Protein AF-A0A8T4Z8N6-F1 (afdb_monomer_lite)

Secondary structure (DSSP, 8-state):
--SSTTSSTT---GGG--EEEEEEETTEEEEEEE-HHHHHHHHHHHHHHH-HHHHHHHHT-SSTHHHHHHHHHBTTEEEETTEEEE-S-GGGS-HHHHHHHHHHHHHH-

Sequence (109 aa):
MGLVDRWWNTLGSEDDVKMELIAKYADLEVRFTGSPSEVVRGLLAFLSRIIPTFELVSDLTISTDLEELLKRLKGIIAFAEEGPVILIPRDRLSERDALILHLVKAYVS

Structure (mmCIF, N/CA/C/O backbone):
data_AF-A0A8T4Z8N6-F1
#
_entry.id   AF-A0A8T4Z8N6-F1
#
loop_
_atom_site.group_PDB
_atom_site.id
_atom_site.type_symbol
_atom_site.label_atom_id
_atom_site.label_alt_id
_atom_site.label_comp_id
_atom_site.label_asym_id
_atom_site.label_entity_id
_atom_site.label_seq_id
_atom_site.pdbx_PDB_ins_code
_atom_site.Cartn_x
_atom_site.Cartn_y
_atom_site.Cartn_z
_atom_site.occupancy
_atom_site.B_iso_or_equiv
_atom_site.auth_seq_id
_atom_site.auth_comp_id
_atom_site.auth_asym_id
_atom_site.auth_atom_id
_atom_site.pdbx_PDB_model_num
ATOM 1 N N . MET A 1 1 ? 40.041 34.559 11.896 1.00 47.31 1 MET A N 1
ATOM 2 C CA . MET A 1 1 ? 39.879 33.988 10.541 1.00 47.31 1 MET A CA 1
ATOM 3 C C . MET A 1 1 ? 40.703 32.707 10.481 1.00 47.31 1 MET A C 1
ATOM 5 O O . MET A 1 1 ? 41.914 32.806 10.504 1.00 47.31 1 MET A O 1
ATOM 9 N N . GLY A 1 2 ? 40.205 31.478 10.564 1.00 54.31 2 GLY A N 1
ATOM 10 C CA . GLY A 1 2 ? 38.857 30.926 10.669 1.00 54.31 2 GLY A CA 1
ATOM 11 C C . GLY A 1 2 ? 38.998 29.497 11.216 1.00 54.31 2 GLY A C 1
ATOM 12 O O . GLY A 1 2 ? 39.021 28.525 10.473 1.00 54.31 2 GLY A O 1
ATOM 13 N N . LEU A 1 3 ? 39.190 29.363 12.535 1.00 53.03 3 LEU A N 1
ATOM 14 C CA . LEU A 1 3 ? 39.226 28.053 13.214 1.00 53.03 3 LEU A CA 1
ATOM 15 C C . LEU A 1 3 ? 37.822 27.448 13.381 1.00 53.03 3 LEU A C 1
ATOM 17 O O . LEU A 1 3 ? 37.704 26.257 13.640 1.00 53.0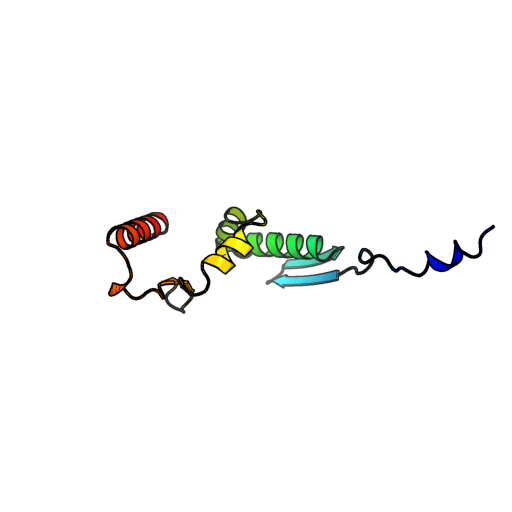3 3 LEU A O 1
ATOM 21 N N . VAL A 1 4 ? 36.782 28.261 13.180 1.00 58.56 4 VAL A N 1
ATOM 22 C CA . VAL A 1 4 ? 35.371 27.853 13.149 1.00 58.56 4 VAL A CA 1
ATOM 23 C C . VAL A 1 4 ? 35.007 27.231 11.790 1.00 58.56 4 VAL A C 1
ATOM 25 O O . VAL A 1 4 ? 34.194 26.316 11.745 1.00 58.56 4 VAL A O 1
ATOM 28 N N . ASP A 1 5 ? 35.688 27.612 10.702 1.00 55.66 5 ASP A N 1
ATOM 29 C CA . ASP A 1 5 ? 35.435 27.078 9.350 1.00 55.66 5 ASP A CA 1
ATOM 30 C C . ASP A 1 5 ? 35.883 25.618 9.178 1.00 55.66 5 ASP A C 1
ATOM 32 O O . ASP A 1 5 ? 35.405 24.914 8.292 1.00 55.66 5 ASP A O 1
ATOM 36 N N . ARG A 1 6 ? 36.771 25.122 10.052 1.00 52.72 6 ARG A N 1
ATOM 37 C CA . ARG A 1 6 ? 37.239 23.727 10.012 1.00 52.72 6 ARG A CA 1
ATOM 38 C C . ARG A 1 6 ? 36.232 22.717 10.572 1.00 52.72 6 ARG A C 1
ATOM 40 O O . ARG A 1 6 ? 36.382 21.534 10.295 1.00 52.72 6 ARG A O 1
ATOM 47 N N . TRP A 1 7 ? 35.229 23.170 11.330 1.00 49.50 7 TRP A N 1
ATOM 48 C CA . TRP A 1 7 ? 34.255 22.301 12.007 1.00 49.50 7 TRP A CA 1
ATOM 49 C C . TRP A 1 7 ? 32.931 22.126 11.252 1.00 49.50 7 TRP A C 1
ATOM 51 O O . TRP A 1 7 ? 32.143 21.262 11.621 1.00 49.50 7 TRP A O 1
ATOM 61 N N . TRP A 1 8 ? 32.700 22.868 10.165 1.00 51.97 8 TRP A N 1
ATOM 62 C CA . TRP A 1 8 ? 31.526 22.661 9.303 1.00 51.97 8 TRP A CA 1
ATOM 63 C C . TRP A 1 8 ? 31.744 21.589 8.222 1.00 51.97 8 TRP A C 1
ATOM 65 O O . TRP A 1 8 ? 30.775 21.051 7.703 1.00 51.97 8 TRP A O 1
ATOM 75 N N . ASN A 1 9 ? 32.996 21.209 7.930 1.00 54.53 9 ASN A N 1
ATOM 76 C CA . ASN A 1 9 ? 33.334 20.241 6.872 1.00 54.53 9 ASN A CA 1
ATOM 77 C C . ASN A 1 9 ? 33.251 18.757 7.294 1.00 54.53 9 ASN A C 1
ATOM 79 O O . ASN A 1 9 ? 33.618 17.881 6.515 1.00 54.53 9 ASN A O 1
ATOM 83 N N . THR A 1 10 ? 32.801 18.462 8.516 1.00 52.78 10 THR A N 1
ATOM 84 C CA . THR A 1 10 ? 32.616 17.089 9.031 1.00 52.78 10 THR A CA 1
ATOM 85 C C . THR A 1 10 ? 31.173 16.758 9.399 1.00 52.78 10 THR A C 1
ATOM 87 O O . THR A 1 10 ? 30.901 15.640 9.833 1.00 52.78 10 THR A O 1
ATOM 90 N N . LEU A 1 11 ? 30.229 17.676 9.179 1.00 47.41 11 LEU A N 1
ATOM 91 C CA . LEU A 1 11 ? 28.818 17.313 9.107 1.00 47.41 11 LEU A CA 1
ATOM 92 C C . LEU A 1 11 ? 28.586 16.731 7.714 1.00 47.41 11 LEU A C 1
ATOM 94 O O . LEU A 1 11 ? 28.228 17.449 6.785 1.00 47.41 11 LEU A O 1
ATOM 98 N N . GLY A 1 12 ? 28.868 15.434 7.564 1.00 46.84 12 GLY A N 1
ATOM 99 C CA . GLY A 1 12 ? 28.363 14.670 6.431 1.00 46.84 12 GLY A CA 1
ATOM 100 C C . GLY A 1 12 ? 26.861 14.905 6.372 1.00 46.84 12 GLY A C 1
ATOM 101 O O . GLY A 1 12 ? 26.140 14.524 7.293 1.00 46.84 12 GLY A O 1
ATOM 102 N N . SER A 1 13 ? 26.422 15.632 5.347 1.00 46.78 13 SER A N 1
ATOM 103 C CA . SER A 1 13 ? 25.013 15.851 5.078 1.00 46.78 13 SER A CA 1
ATOM 104 C C . SER A 1 13 ? 24.339 14.488 5.000 1.00 46.78 13 SER A C 1
ATOM 106 O O . SER A 1 13 ? 24.814 13.600 4.290 1.00 46.78 13 SER A O 1
ATOM 108 N N . GLU A 1 14 ? 23.211 14.337 5.685 1.00 50.28 14 GLU A N 1
ATOM 109 C CA . GLU A 1 14 ? 22.320 13.174 5.574 1.00 50.28 14 GLU A CA 1
ATOM 110 C C . GLU A 1 14 ? 21.888 12.897 4.110 1.00 50.28 14 GLU A C 1
ATOM 112 O O . GLU A 1 14 ? 21.388 11.819 3.802 1.00 50.28 14 GLU A O 1
ATOM 117 N N . ASP A 1 15 ? 22.170 13.836 3.196 1.00 53.28 15 ASP A N 1
ATOM 118 C CA . ASP A 1 15 ? 21.973 13.773 1.744 1.00 53.28 15 ASP A CA 1
ATOM 119 C C . ASP A 1 15 ? 23.004 12.939 0.951 1.00 53.28 15 ASP A C 1
ATOM 121 O O . ASP A 1 15 ? 22.812 12.745 -0.249 1.00 53.28 15 ASP A O 1
ATOM 125 N N . ASP A 1 16 ? 24.083 12.426 1.559 1.00 60.25 16 ASP A N 1
ATOM 126 C CA . ASP A 1 16 ? 25.143 11.725 0.797 1.00 60.25 16 ASP A CA 1
ATOM 127 C C . ASP A 1 16 ? 25.042 10.186 0.835 1.00 60.25 16 ASP A C 1
ATOM 129 O O . ASP A 1 16 ? 25.827 9.470 0.204 1.00 60.25 16 ASP A O 1
ATOM 133 N N . VAL A 1 17 ? 24.041 9.638 1.537 1.00 74.88 17 VAL A N 1
ATOM 134 C CA . VAL A 1 17 ? 23.783 8.190 1.549 1.00 74.88 17 VAL A CA 1
ATOM 135 C C . VAL A 1 17 ? 22.971 7.811 0.315 1.00 74.88 17 VAL A C 1
ATOM 137 O O . VAL A 1 17 ? 21.740 7.799 0.309 1.00 74.88 17 VAL A O 1
ATOM 140 N N . LYS A 1 18 ? 23.686 7.481 -0.760 1.00 86.88 18 LYS A N 1
ATOM 141 C CA . LYS A 1 18 ? 23.080 6.937 -1.977 1.00 86.88 18 LYS A CA 1
ATOM 142 C C . LYS A 1 18 ? 22.697 5.479 -1.755 1.00 86.88 18 LYS A C 1
ATOM 144 O O . LYS A 1 18 ? 23.530 4.651 -1.396 1.00 86.88 18 LYS A O 1
ATOM 149 N N . MET A 1 19 ? 21.433 5.168 -2.003 1.00 89.62 19 MET A N 1
ATOM 150 C CA . MET A 1 19 ? 20.924 3.807 -2.042 1.00 89.62 19 MET A CA 1
ATOM 151 C C . MET A 1 19 ? 20.997 3.288 -3.478 1.00 89.62 19 MET A C 1
ATOM 153 O O . MET A 1 19 ? 20.678 4.010 -4.423 1.00 89.62 19 MET A O 1
ATOM 157 N N . GLU A 1 20 ? 21.405 2.033 -3.640 1.00 94.69 20 GLU A N 1
ATOM 158 C CA . GLU A 1 20 ? 21.346 1.310 -4.908 1.00 94.69 20 GLU A CA 1
ATOM 159 C C . GLU A 1 20 ? 20.384 0.130 -4.771 1.00 94.69 20 GLU A C 1
ATOM 161 O O . GLU A 1 20 ? 20.434 -0.614 -3.791 1.00 94.69 20 GLU A O 1
ATOM 166 N N . LEU A 1 21 ? 19.510 -0.045 -5.760 1.00 94.38 21 LEU A N 1
ATOM 167 C CA . LEU A 1 21 ? 18.585 -1.167 -5.844 1.00 94.38 21 LEU A CA 1
ATOM 168 C C . LEU A 1 21 ? 18.649 -1.784 -7.237 1.00 94.38 21 LEU A C 1
ATOM 170 O O . LEU A 1 21 ? 18.576 -1.074 -8.240 1.00 94.38 21 LEU A O 1
ATOM 174 N N . ILE A 1 22 ? 18.739 -3.111 -7.289 1.00 93.44 22 ILE A N 1
ATOM 175 C CA . ILE A 1 22 ? 18.652 -3.897 -8.521 1.00 93.44 22 ILE A CA 1
ATOM 176 C C . ILE A 1 22 ? 17.421 -4.787 -8.401 1.00 93.44 22 ILE A C 1
ATOM 178 O O . ILE A 1 22 ? 17.328 -5.593 -7.476 1.00 93.44 22 ILE A O 1
ATOM 182 N N . ALA A 1 23 ? 16.483 -4.643 -9.333 1.00 88.06 23 ALA A N 1
ATOM 183 C CA . ALA A 1 23 ? 15.295 -5.480 -9.411 1.00 88.06 23 ALA A CA 1
ATOM 184 C C . ALA A 1 23 ? 15.320 -6.298 -10.704 1.00 88.06 23 ALA A C 1
ATOM 186 O O . ALA A 1 23 ? 15.612 -5.767 -11.777 1.00 88.06 23 ALA A O 1
ATOM 187 N N . LYS A 1 24 ? 15.013 -7.594 -10.588 1.00 89.00 24 LYS A N 1
ATOM 188 C CA . LYS A 1 24 ? 14.956 -8.538 -11.709 1.00 89.00 24 LYS A CA 1
ATOM 189 C C . LYS A 1 24 ? 13.615 -9.259 -11.715 1.00 89.00 24 LYS A C 1
ATOM 191 O O . LYS A 1 24 ? 13.196 -9.773 -10.680 1.00 89.00 24 LYS A O 1
ATOM 196 N N . TYR A 1 25 ? 12.966 -9.314 -12.872 1.00 83.56 25 TYR A N 1
ATOM 197 C CA . TYR A 1 25 ? 11.735 -10.069 -13.084 1.00 83.56 25 TYR A CA 1
ATOM 198 C C . TYR A 1 25 ? 11.692 -10.604 -14.516 1.00 83.56 25 TYR A C 1
ATOM 200 O O . TYR A 1 25 ? 11.687 -9.818 -15.461 1.00 83.56 25 TYR A O 1
ATOM 208 N N . ALA A 1 26 ? 11.640 -11.930 -14.672 1.00 85.62 26 ALA A N 1
ATOM 209 C CA . ALA A 1 26 ? 11.797 -12.596 -15.967 1.00 85.62 26 ALA A CA 1
ATOM 210 C C . ALA A 1 26 ? 13.038 -12.057 -16.714 1.00 85.62 26 ALA A C 1
ATOM 212 O O . ALA A 1 26 ? 14.139 -12.111 -16.167 1.00 85.62 26 ALA A O 1
ATOM 213 N N . ASP A 1 27 ? 12.850 -11.488 -17.906 1.00 86.75 27 ASP A N 1
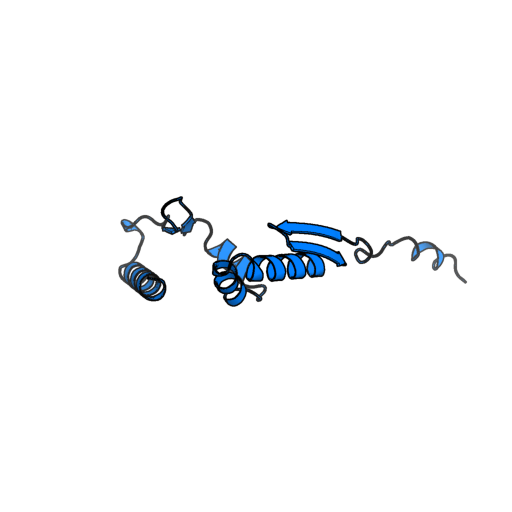ATOM 214 C CA . ASP A 1 27 ? 13.920 -10.920 -18.736 1.00 86.75 27 ASP A CA 1
ATOM 215 C C . ASP A 1 27 ? 14.158 -9.415 -18.489 1.00 86.75 27 ASP A C 1
ATOM 217 O O . ASP A 1 27 ? 14.959 -8.784 -19.179 1.00 86.75 27 ASP A O 1
ATOM 221 N N . LEU A 1 28 ? 13.457 -8.810 -17.521 1.00 83.12 28 LEU A N 1
ATOM 222 C CA . LEU A 1 28 ? 13.594 -7.397 -17.169 1.00 83.12 28 LEU A CA 1
ATOM 223 C C . LEU A 1 28 ? 14.548 -7.224 -15.986 1.00 83.12 28 LEU A C 1
ATOM 225 O O . LEU A 1 28 ? 14.332 -7.776 -14.907 1.00 83.12 28 LEU A O 1
ATOM 229 N N . GLU A 1 29 ? 15.564 -6.385 -16.168 1.00 90.25 29 GLU A N 1
ATOM 230 C CA . GLU A 1 29 ? 16.478 -5.944 -15.116 1.00 90.25 29 GLU A CA 1
ATOM 231 C C . GLU A 1 29 ? 16.528 -4.418 -15.090 1.00 90.25 29 GLU A C 1
ATOM 233 O O . GLU A 1 29 ? 16.751 -3.771 -16.115 1.00 90.25 29 GLU A O 1
ATOM 238 N N . VAL A 1 30 ? 16.316 -3.838 -13.909 1.00 89.31 30 VAL A N 1
ATOM 239 C CA . VAL A 1 30 ? 16.435 -2.396 -13.685 1.00 89.31 30 VAL A CA 1
ATOM 240 C C . VAL A 1 30 ? 17.333 -2.116 -12.493 1.00 89.31 30 VAL A C 1
ATOM 242 O O . VAL A 1 30 ? 17.355 -2.857 -11.508 1.00 89.31 30 VAL A O 1
ATOM 245 N N . ARG A 1 31 ? 18.066 -1.009 -12.588 1.00 94.44 31 ARG A N 1
ATOM 246 C CA . ARG A 1 31 ? 18.957 -0.511 -11.546 1.00 94.44 31 ARG A CA 1
ATOM 247 C C . ARG A 1 31 ? 18.584 0.929 -11.223 1.00 94.44 31 ARG A C 1
ATOM 249 O O . ARG A 1 31 ? 18.537 1.768 -12.120 1.00 94.44 31 ARG A O 1
ATOM 256 N N . PHE A 1 32 ? 18.357 1.203 -9.945 1.00 92.69 32 PHE A N 1
ATOM 257 C CA . PHE A 1 32 ? 18.090 2.535 -9.413 1.00 92.69 32 PHE A CA 1
ATOM 258 C C . PHE A 1 32 ? 19.221 2.939 -8.474 1.00 92.69 32 PHE A C 1
ATOM 260 O O . PHE A 1 32 ? 19.649 2.143 -7.640 1.00 92.69 32 PHE A O 1
ATOM 267 N N . THR A 1 33 ? 19.686 4.179 -8.584 1.00 91.88 33 THR A N 1
ATOM 268 C CA . THR A 1 33 ? 20.691 4.744 -7.680 1.00 91.88 33 THR A CA 1
ATOM 269 C C . THR A 1 33 ? 20.332 6.190 -7.391 1.00 91.88 33 THR A C 1
ATOM 271 O O . THR A 1 33 ? 20.126 6.964 -8.322 1.00 91.88 33 THR A O 1
ATOM 274 N N . GLY A 1 34 ? 20.256 6.558 -6.118 1.00 91.19 34 GLY A N 1
ATOM 275 C CA . GLY A 1 34 ? 19.866 7.906 -5.712 1.00 91.19 34 GLY A CA 1
ATOM 276 C C . GLY A 1 34 ? 19.579 7.983 -4.223 1.00 91.19 34 GLY A C 1
ATOM 277 O O . GLY A 1 34 ? 19.989 7.106 -3.461 1.00 91.19 34 GLY A O 1
ATOM 278 N N . SER A 1 35 ? 18.858 9.017 -3.803 1.00 89.62 35 SER A N 1
ATOM 279 C CA . SER A 1 35 ? 18.345 9.084 -2.435 1.00 89.62 35 SER A CA 1
ATOM 280 C C . SER A 1 35 ? 17.366 7.930 -2.159 1.00 89.62 35 SER A C 1
ATOM 282 O O . SER A 1 35 ? 16.727 7.420 -3.092 1.00 89.62 35 SER A O 1
ATOM 284 N N . PRO A 1 36 ? 17.171 7.530 -0.888 1.00 84.81 36 PRO A N 1
ATOM 285 C CA . PRO A 1 36 ? 16.192 6.506 -0.532 1.00 84.81 36 PRO A CA 1
ATOM 286 C C . PRO A 1 36 ? 14.801 6.751 -1.139 1.00 84.81 36 PRO A C 1
ATOM 288 O O . PRO A 1 36 ? 14.190 5.844 -1.704 1.00 84.81 36 PRO A O 1
ATOM 291 N N . SER A 1 37 ? 14.342 8.004 -1.110 1.00 79.75 37 SER A N 1
ATOM 292 C CA . SER A 1 37 ? 13.048 8.436 -1.647 1.00 79.75 37 SER A CA 1
ATOM 293 C C . SER A 1 37 ? 12.933 8.311 -3.170 1.00 79.75 37 SER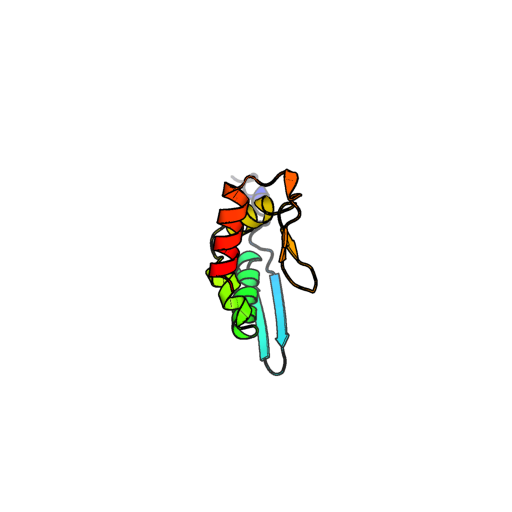 A C 1
ATOM 295 O O . SER A 1 37 ? 11.843 8.068 -3.690 1.00 79.75 37 SER A O 1
ATOM 297 N N . GLU A 1 38 ? 14.021 8.515 -3.912 1.00 81.25 38 GLU A N 1
ATOM 298 C CA . GLU A 1 38 ? 14.036 8.373 -5.375 1.00 81.25 38 GLU A CA 1
ATOM 299 C C . GLU A 1 38 ? 14.049 6.903 -5.789 1.00 81.25 38 GLU A C 1
ATOM 301 O O . GLU A 1 38 ? 13.305 6.499 -6.682 1.00 81.25 38 GLU A O 1
ATOM 306 N N . VAL A 1 39 ? 14.840 6.083 -5.098 1.00 89.62 39 VAL A N 1
ATOM 307 C CA . VAL A 1 39 ? 14.942 4.648 -5.378 1.00 89.62 39 VAL A CA 1
ATOM 308 C C . VAL A 1 39 ? 13.634 3.924 -5.060 1.00 89.62 39 VAL A C 1
ATOM 310 O O . VAL A 1 39 ? 13.199 3.093 -5.855 1.00 89.62 39 VAL A O 1
ATOM 313 N N . VAL A 1 40 ? 12.965 4.258 -3.949 1.00 84.69 40 VAL A N 1
ATOM 314 C CA . VAL A 1 40 ? 11.644 3.691 -3.621 1.00 84.69 40 VAL A CA 1
ATOM 315 C C . VAL A 1 40 ? 10.609 4.074 -4.680 1.00 84.69 40 VAL A C 1
ATOM 317 O O . VAL A 1 40 ? 9.851 3.215 -5.124 1.00 84.69 40 VAL A O 1
ATOM 320 N N . ARG A 1 41 ? 10.604 5.327 -5.156 1.00 82.88 41 ARG A N 1
ATOM 321 C CA . ARG A 1 41 ? 9.728 5.742 -6.265 1.00 82.88 41 ARG A CA 1
ATOM 322 C C . ARG A 1 41 ? 9.997 4.947 -7.544 1.00 82.88 41 ARG A C 1
ATOM 324 O O . ARG A 1 41 ? 9.050 4.494 -8.181 1.00 82.88 41 ARG A O 1
ATOM 331 N N . GLY A 1 42 ? 11.269 4.740 -7.889 1.00 85.31 42 GLY A N 1
ATOM 332 C CA . GLY A 1 42 ? 11.670 3.916 -9.032 1.00 85.31 42 GLY A CA 1
ATOM 333 C C . GLY A 1 42 ? 11.201 2.465 -8.910 1.00 85.31 42 GLY A C 1
ATOM 334 O O . GLY A 1 42 ? 10.634 1.919 -9.856 1.00 85.31 42 GLY A O 1
ATOM 335 N N . LEU A 1 43 ? 11.355 1.865 -7.726 1.00 86.50 43 LEU A N 1
ATOM 336 C CA . LEU A 1 43 ? 10.865 0.518 -7.434 1.00 86.50 43 LEU A CA 1
ATOM 337 C C . LEU A 1 43 ? 9.345 0.416 -7.601 1.00 86.50 43 LEU A C 1
ATOM 339 O O . LEU A 1 43 ? 8.873 -0.502 -8.264 1.00 86.50 43 LEU A O 1
ATOM 343 N N . LEU A 1 44 ? 8.575 1.344 -7.028 1.00 82.81 44 LEU A N 1
ATOM 344 C CA . LEU A 1 44 ? 7.112 1.321 -7.119 1.00 82.81 44 LEU A CA 1
ATOM 345 C C . LEU A 1 44 ? 6.632 1.435 -8.572 1.00 82.81 44 LEU A C 1
ATOM 347 O O . LEU A 1 44 ? 5.760 0.674 -8.985 1.00 82.81 44 LEU A O 1
ATOM 351 N N . ALA A 1 45 ? 7.251 2.314 -9.365 1.00 82.19 45 ALA A N 1
ATOM 352 C CA . ALA A 1 45 ? 6.962 2.441 -10.794 1.00 82.19 45 ALA A CA 1
ATOM 353 C C . ALA A 1 45 ? 7.382 1.202 -11.607 1.00 82.19 45 ALA A C 1
ATOM 355 O O . ALA A 1 45 ? 6.792 0.889 -12.637 1.00 82.19 45 ALA A O 1
ATOM 356 N N . PHE A 1 46 ? 8.419 0.483 -11.176 1.00 84.62 46 PHE A N 1
ATOM 357 C CA . PHE A 1 46 ? 8.793 -0.791 -11.788 1.00 84.62 46 PHE A CA 1
ATOM 358 C C . PHE A 1 46 ? 7.780 -1.893 -11.463 1.00 84.62 46 PHE A C 1
ATOM 360 O O . PHE A 1 46 ? 7.375 -2.637 -12.354 1.00 84.62 46 PHE A O 1
ATOM 367 N N . LEU A 1 47 ? 7.328 -1.965 -10.208 1.00 82.06 47 LEU A N 1
ATOM 368 C CA . LEU A 1 47 ? 6.323 -2.929 -9.768 1.00 82.06 47 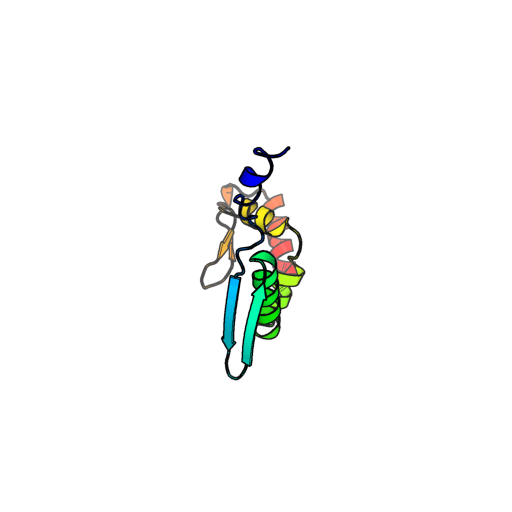LEU A CA 1
ATOM 369 C C . LEU A 1 47 ? 4.968 -2.700 -10.445 1.00 82.06 47 LEU A C 1
ATOM 371 O O . LEU A 1 47 ? 4.352 -3.679 -10.859 1.00 82.06 47 LEU A O 1
ATOM 375 N N . SER A 1 48 ? 4.541 -1.447 -10.638 1.00 74.81 48 SER A N 1
ATOM 376 C CA . SER A 1 48 ? 3.289 -1.134 -11.348 1.00 74.81 48 SER A CA 1
ATOM 377 C C . SER A 1 48 ? 3.279 -1.652 -12.789 1.00 74.81 48 SER A C 1
ATOM 379 O O . SER A 1 48 ? 2.265 -2.152 -13.262 1.00 74.81 48 SER A O 1
ATOM 381 N N . ARG A 1 49 ? 4.433 -1.639 -13.467 1.00 77.19 49 ARG A N 1
ATOM 382 C CA . ARG A 1 49 ? 4.567 -2.156 -14.840 1.00 77.19 49 ARG A CA 1
ATOM 383 C C . ARG A 1 49 ? 4.512 -3.679 -14.935 1.00 77.19 49 ARG A C 1
ATOM 385 O O . ARG A 1 49 ? 4.187 -4.202 -15.996 1.00 77.19 49 ARG A O 1
ATOM 392 N N . ILE A 1 50 ? 4.889 -4.384 -13.870 1.00 80.88 50 ILE A N 1
ATOM 393 C CA . ILE A 1 50 ? 4.976 -5.853 -13.850 1.00 80.88 50 ILE A CA 1
ATOM 394 C C . ILE A 1 50 ? 3.710 -6.478 -13.275 1.00 80.88 50 ILE A C 1
ATOM 396 O O . ILE A 1 50 ? 3.306 -7.565 -13.684 1.00 80.88 50 ILE A O 1
ATOM 400 N N . ILE A 1 51 ? 3.096 -5.796 -12.316 1.00 74.31 51 ILE A N 1
ATOM 401 C CA . ILE A 1 51 ? 1.921 -6.251 -11.594 1.00 74.31 51 ILE A CA 1
ATOM 402 C C . ILE A 1 51 ? 0.799 -5.261 -11.935 1.00 74.31 51 ILE A C 1
ATOM 404 O O . ILE A 1 51 ? 0.700 -4.226 -11.284 1.00 74.31 51 ILE A O 1
ATOM 408 N N . PRO A 1 52 ? -0.067 -5.544 -12.929 1.00 60.06 52 PRO A N 1
ATOM 409 C CA . PRO A 1 52 ? -1.129 -4.621 -13.349 1.00 60.06 52 PRO A CA 1
ATOM 410 C C . PRO A 1 52 ? -2.100 -4.248 -12.218 1.00 60.06 52 PRO A C 1
ATOM 412 O O . PRO A 1 52 ? -2.642 -3.151 -12.180 1.00 60.06 52 PRO A O 1
ATOM 415 N N . THR A 1 53 ? -2.288 -5.133 -11.236 1.00 56.75 53 THR A N 1
ATOM 416 C CA . THR A 1 53 ? -3.067 -4.842 -10.021 1.00 56.75 53 THR A CA 1
ATOM 417 C C . THR A 1 53 ? -2.384 -3.846 -9.079 1.00 56.75 53 THR A C 1
ATOM 419 O O . THR A 1 53 ? -3.035 -3.316 -8.184 1.00 56.75 53 THR A O 1
ATOM 422 N N . PHE A 1 54 ? -1.094 -3.562 -9.270 1.00 55.44 54 PHE A N 1
ATOM 423 C CA . PHE A 1 54 ? -0.328 -2.591 -8.493 1.00 55.44 54 PHE A CA 1
ATOM 424 C C . PHE A 1 54 ? -0.503 -1.157 -9.017 1.00 55.44 54 PHE A C 1
ATOM 426 O O . PHE A 1 54 ? -0.432 -0.239 -8.206 1.00 55.44 54 PHE A O 1
ATOM 433 N N . GLU A 1 55 ? -0.832 -0.949 -10.305 1.00 51.38 55 GLU A N 1
ATOM 434 C CA . GLU A 1 55 ? -1.289 0.366 -10.810 1.00 51.38 55 GLU A CA 1
ATOM 435 C C . GLU A 1 55 ? -2.522 0.858 -10.038 1.00 51.38 55 GLU A C 1
ATOM 437 O O . GLU A 1 55 ? -2.587 2.015 -9.634 1.00 51.38 55 GLU A O 1
ATOM 442 N N . LEU A 1 56 ? -3.447 -0.050 -9.707 1.00 53.22 56 LEU A N 1
ATOM 443 C CA . LEU A 1 56 ? -4.633 0.270 -8.904 1.00 53.22 56 LEU A CA 1
ATOM 444 C C . LEU A 1 56 ? -4.270 0.730 -7.481 1.00 53.22 56 LEU A C 1
ATOM 446 O O . LEU A 1 56 ? -4.964 1.562 -6.907 1.00 53.22 56 LEU A O 1
ATOM 450 N N . VAL A 1 57 ? -3.176 0.216 -6.909 1.00 54.41 57 VAL A N 1
ATOM 451 C CA . VAL A 1 57 ? -2.688 0.599 -5.572 1.00 54.41 57 VAL A CA 1
ATOM 452 C C . VAL A 1 57 ? -1.862 1.893 -5.623 1.00 54.41 57 VAL A C 1
ATOM 454 O O . VAL A 1 57 ? -1.944 2.699 -4.692 1.00 54.41 57 VAL A O 1
ATOM 457 N N . SER A 1 58 ? -1.110 2.133 -6.706 1.00 50.91 58 SER A N 1
ATOM 458 C CA . SER A 1 58 ? -0.370 3.387 -6.916 1.00 50.91 58 SER A CA 1
ATOM 459 C C . SER A 1 58 ? -1.279 4.567 -7.256 1.00 50.91 58 SER A C 1
ATOM 461 O O . SER A 1 58 ? -1.010 5.675 -6.805 1.00 50.91 58 SER A O 1
ATOM 463 N N . ASP A 1 59 ? -2.389 4.341 -7.963 1.00 51.97 59 ASP A N 1
ATOM 464 C CA . ASP A 1 59 ? -3.401 5.374 -8.234 1.00 51.97 59 ASP A CA 1
ATOM 465 C C . ASP A 1 59 ? -4.234 5.715 -6.989 1.00 51.97 59 ASP A C 1
ATOM 467 O O . ASP A 1 59 ? -4.744 6.828 -6.858 1.00 51.97 59 ASP A O 1
ATOM 471 N N . LEU A 1 60 ? -4.302 4.799 -6.018 1.00 49.97 60 LEU A N 1
ATOM 472 C CA . LEU A 1 60 ? -4.792 5.097 -4.669 1.00 49.97 60 LEU A CA 1
ATOM 473 C C . LEU A 1 60 ? -3.764 5.887 -3.842 1.00 49.97 60 LEU A C 1
ATOM 475 O O . LEU A 1 60 ? -4.101 6.389 -2.769 1.00 49.97 60 LEU A O 1
ATOM 479 N N . THR A 1 61 ? -2.508 5.980 -4.306 1.00 54.38 61 THR A N 1
ATOM 480 C CA . THR A 1 61 ? -1.383 6.385 -3.462 1.00 54.38 61 THR A CA 1
ATOM 481 C C . THR A 1 61 ? -0.181 6.956 -4.212 1.00 54.38 61 THR A C 1
ATOM 483 O O . THR A 1 61 ? 0.833 6.286 -4.401 1.00 54.38 61 THR A O 1
ATOM 486 N N . ILE A 1 62 ? -0.204 8.262 -4.459 1.00 43.50 62 ILE A N 1
ATOM 487 C CA . ILE A 1 62 ? 0.973 9.111 -4.207 1.00 43.50 62 ILE A CA 1
ATOM 488 C C . ILE A 1 62 ? 0.474 10.370 -3.497 1.00 43.50 62 ILE A C 1
ATOM 490 O O . ILE A 1 62 ? 0.496 11.487 -4.001 1.00 43.50 62 ILE A O 1
ATOM 494 N N . SER A 1 63 ? -0.029 10.157 -2.292 1.00 47.28 63 SER A N 1
ATOM 495 C CA . SER A 1 63 ? -0.159 11.186 -1.275 1.00 47.28 63 SER A CA 1
ATOM 496 C C . SER A 1 63 ? 0.415 10.585 -0.004 1.00 47.28 63 SER A C 1
ATOM 498 O O . SER A 1 63 ? 0.207 9.402 0.273 1.00 47.28 63 SER A O 1
ATOM 500 N N . THR A 1 64 ? 1.117 11.398 0.779 1.00 51.81 64 THR A N 1
ATOM 501 C CA . THR A 1 64 ? 1.595 11.099 2.140 1.00 51.81 64 THR A CA 1
ATOM 502 C C . THR A 1 64 ? 0.489 10.514 3.049 1.00 51.81 64 THR A C 1
ATOM 504 O O . THR A 1 64 ? 0.773 9.970 4.109 1.00 51.81 64 THR A O 1
ATOM 507 N N . ASP A 1 65 ? -0.773 10.593 2.617 1.00 58.16 65 ASP A N 1
ATOM 508 C CA . ASP A 1 65 ? -1.980 10.138 3.298 1.00 58.16 65 ASP A CA 1
ATOM 509 C C . ASP A 1 65 ? -2.278 8.624 3.205 1.00 58.16 65 ASP A C 1
ATOM 511 O O . ASP A 1 65 ? -3.005 8.125 4.056 1.00 58.16 65 ASP A O 1
ATOM 515 N N . LEU A 1 66 ? -1.718 7.827 2.270 1.00 60.69 66 LEU A N 1
ATOM 516 C CA . LEU A 1 66 ? -1.979 6.365 2.319 1.00 60.69 66 LEU A CA 1
ATOM 517 C C . LEU A 1 66 ? -1.357 5.742 3.560 1.00 60.69 66 LEU A C 1
ATOM 519 O O . LEU A 1 66 ? -1.976 4.897 4.193 1.00 60.69 66 LEU A O 1
ATOM 523 N N . GLU A 1 67 ? -0.131 6.118 3.912 1.00 60.62 67 GLU A N 1
ATOM 524 C CA . GLU A 1 67 ? 0.510 5.556 5.099 1.00 60.62 67 GLU A CA 1
ATOM 525 C C . GLU A 1 67 ? -0.333 5.842 6.350 1.00 60.62 67 GLU A C 1
ATOM 527 O O . GLU A 1 67 ? -0.547 4.962 7.184 1.00 60.62 67 GLU A O 1
ATOM 532 N N . GLU A 1 68 ? -0.872 7.056 6.442 1.00 64.81 68 GLU A N 1
ATOM 533 C CA . GLU A 1 68 ? -1.779 7.469 7.507 1.00 64.81 68 GLU A CA 1
ATOM 534 C C . GLU A 1 68 ? -3.121 6.723 7.441 1.00 64.81 68 GLU A C 1
ATOM 536 O O . GLU A 1 68 ? -3.620 6.250 8.464 1.00 64.81 68 GLU A O 1
ATOM 541 N N . LEU A 1 69 ? -3.672 6.516 6.245 1.00 70.75 69 LEU A N 1
ATOM 542 C CA . LEU A 1 69 ? -4.867 5.707 6.028 1.00 70.75 69 LEU A CA 1
ATOM 543 C C . LEU A 1 69 ? -4.644 4.249 6.454 1.00 70.75 69 LEU A C 1
ATOM 545 O O . LEU A 1 69 ? -5.451 3.697 7.196 1.00 70.75 69 LEU A O 1
ATOM 549 N N . LEU A 1 70 ? -3.534 3.628 6.058 1.00 72.12 70 LEU A N 1
ATOM 550 C CA . LEU A 1 70 ? -3.172 2.263 6.441 1.00 72.12 70 LEU A CA 1
ATOM 551 C C . LEU A 1 70 ? -2.953 2.148 7.952 1.00 72.12 70 LEU A C 1
ATOM 553 O O . LEU A 1 70 ? -3.393 1.171 8.562 1.00 72.12 70 LEU A O 1
ATOM 557 N N . LYS A 1 71 ? -2.341 3.157 8.585 1.00 74.94 71 LYS A N 1
ATOM 558 C CA . LYS A 1 71 ? -2.234 3.235 10.051 1.00 74.94 71 LYS A CA 1
ATOM 559 C C . LYS A 1 71 ? -3.607 3.310 10.713 1.00 74.94 71 LYS A C 1
ATOM 561 O O . LYS A 1 71 ? -3.820 2.624 11.709 1.00 74.94 71 LYS A O 1
ATOM 566 N N . ARG A 1 72 ? -4.541 4.085 10.157 1.00 73.12 72 ARG A N 1
ATOM 567 C CA . ARG A 1 72 ? -5.922 4.205 10.660 1.00 73.12 72 ARG A CA 1
ATOM 568 C C . ARG A 1 72 ? -6.744 2.938 10.455 1.00 73.12 72 ARG A C 1
ATOM 570 O O . ARG A 1 72 ? -7.599 2.637 11.279 1.00 73.12 72 ARG A O 1
ATOM 577 N N . LEU A 1 73 ? -6.479 2.191 9.386 1.00 74.94 73 LEU A N 1
ATOM 578 C CA . LEU A 1 73 ? -7.142 0.918 9.091 1.00 74.94 73 LEU A CA 1
ATOM 579 C C . LEU A 1 73 ? -6.574 -0.257 9.899 1.00 74.94 73 LEU A C 1
ATOM 581 O O . LEU A 1 73 ? -7.221 -1.304 10.002 1.00 74.94 73 LEU A O 1
ATOM 585 N N . LYS A 1 74 ? -5.390 -0.103 10.502 1.00 77.94 74 LYS A N 1
ATOM 586 C CA . LYS A 1 74 ? -4.777 -1.129 11.347 1.00 77.94 74 LYS A CA 1
ATOM 587 C C . LYS A 1 74 ? -5.708 -1.493 12.507 1.00 77.94 74 LYS A C 1
ATOM 589 O O . LYS A 1 74 ? -6.102 -0.644 13.298 1.00 77.94 74 LYS A O 1
ATOM 594 N N . GLY A 1 75 ? -6.037 -2.780 12.623 1.00 77.56 75 GLY A N 1
ATOM 595 C CA . GLY A 1 75 ? -6.963 -3.284 13.645 1.00 77.56 75 GLY A CA 1
ATOM 596 C C . GLY A 1 75 ? -8.446 -3.171 13.271 1.00 77.56 75 GLY A C 1
ATOM 597 O O . GLY A 1 75 ? -9.284 -3.679 14.009 1.00 77.56 75 GLY A O 1
ATOM 598 N N . ILE A 1 76 ? -8.768 -2.570 12.120 1.00 80.06 76 ILE A N 1
ATOM 599 C CA . ILE A 1 76 ? -10.116 -2.537 11.532 1.00 80.06 76 ILE A CA 1
ATOM 600 C C . ILE A 1 76 ? -10.222 -3.559 10.399 1.00 80.06 76 ILE A C 1
ATOM 602 O O . ILE A 1 76 ? -11.221 -4.271 10.314 1.00 80.06 76 ILE A O 1
ATOM 606 N N . ILE A 1 77 ? -9.190 -3.653 9.555 1.00 79.62 77 ILE A N 1
ATOM 607 C CA . ILE A 1 77 ? -9.121 -4.571 8.411 1.00 79.62 77 ILE A CA 1
ATOM 608 C C . ILE A 1 77 ? -7.845 -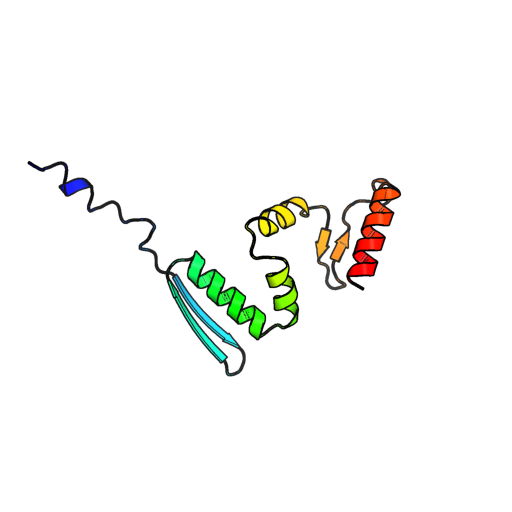5.416 8.515 1.00 79.62 77 ILE A C 1
ATOM 610 O O . ILE A 1 77 ? -6.779 -4.900 8.855 1.00 79.62 77 ILE A O 1
ATOM 614 N N . ALA A 1 78 ? -7.950 -6.709 8.213 1.00 80.94 78 ALA A N 1
ATOM 615 C CA . ALA A 1 78 ? -6.815 -7.594 7.956 1.00 80.94 78 ALA A CA 1
ATOM 616 C C . ALA A 1 78 ? -6.912 -8.172 6.543 1.00 80.94 78 ALA A C 1
ATOM 618 O O . ALA A 1 78 ? -7.997 -8.253 5.984 1.00 80.94 78 ALA A O 1
ATOM 619 N N . PHE A 1 79 ? -5.787 -8.596 5.976 1.00 76.88 79 PHE A N 1
ATOM 620 C CA . PHE A 1 79 ? -5.754 -9.319 4.706 1.00 76.88 79 PHE A CA 1
ATOM 621 C C . PHE A 1 79 ? -5.482 -10.799 4.994 1.00 76.88 79 PHE A C 1
ATOM 623 O O . PHE A 1 79 ? -4.427 -11.128 5.534 1.00 76.88 79 PHE A O 1
ATOM 630 N N . ALA A 1 80 ? -6.449 -11.662 4.684 1.00 77.81 80 ALA A N 1
ATOM 631 C CA . ALA A 1 80 ? -6.332 -13.120 4.729 1.00 77.81 80 ALA A CA 1
ATOM 632 C C . ALA A 1 80 ? -6.115 -13.681 3.310 1.00 77.81 80 ALA A C 1
ATOM 634 O O . ALA A 1 80 ? -6.192 -12.934 2.333 1.00 77.81 80 ALA A O 1
ATOM 635 N N . GLU A 1 81 ? -5.856 -14.987 3.182 1.00 75.69 81 GLU A N 1
ATOM 636 C CA . GLU A 1 81 ? -5.663 -15.638 1.873 1.00 75.69 81 GLU A CA 1
ATOM 637 C C . GLU A 1 81 ? -6.897 -15.496 0.966 1.00 75.69 81 GLU A C 1
ATOM 639 O O . GLU A 1 81 ? -6.766 -15.251 -0.231 1.00 75.69 81 GLU A O 1
ATOM 644 N N . GLU A 1 82 ? -8.099 -15.551 1.543 1.00 75.00 82 GLU A N 1
ATOM 645 C CA . GLU A 1 82 ? -9.368 -15.277 0.857 1.00 75.00 82 GLU A CA 1
ATOM 646 C C . GLU A 1 82 ? -9.655 -13.788 0.565 1.00 75.00 82 GLU A C 1
ATOM 648 O O . GLU A 1 82 ? -10.636 -13.479 -0.115 1.00 75.00 82 GLU A O 1
ATOM 653 N N . GLY A 1 83 ? -8.826 -12.857 1.051 1.00 67.94 83 GLY A N 1
ATOM 654 C CA . GLY A 1 83 ? -8.970 -11.415 0.828 1.00 67.94 83 GLY A CA 1
ATOM 655 C C . GLY A 1 83 ? -9.129 -10.581 2.110 1.00 67.94 83 GLY A C 1
ATOM 656 O O . GLY A 1 83 ? -8.869 -11.059 3.218 1.00 67.94 83 GLY A O 1
ATOM 657 N N . PRO A 1 84 ? -9.507 -9.292 1.991 1.00 74.69 84 PRO A N 1
ATOM 658 C CA . PRO A 1 84 ? -9.656 -8.408 3.141 1.00 74.69 84 PRO A CA 1
ATOM 659 C C . PRO A 1 84 ? -10.838 -8.817 4.034 1.00 74.69 84 PRO A C 1
ATOM 661 O O . PRO A 1 84 ? -11.965 -8.988 3.571 1.00 74.69 84 PRO A O 1
ATOM 664 N N . VAL A 1 85 ? -10.587 -8.907 5.339 1.00 80.12 85 VAL A N 1
ATOM 665 C CA . VAL A 1 85 ? -11.558 -9.231 6.388 1.00 80.12 85 VAL A CA 1
ATOM 666 C C . VAL A 1 85 ? -11.677 -8.088 7.392 1.00 80.12 85 VAL A C 1
ATOM 668 O O . VAL A 1 85 ? -10.696 -7.429 7.738 1.00 80.12 85 VAL A O 1
ATOM 671 N N . ILE A 1 86 ? -12.892 -7.856 7.885 1.00 83.75 86 ILE A N 1
ATOM 672 C CA . ILE A 1 86 ? -13.177 -6.830 8.893 1.00 83.75 86 ILE A CA 1
ATOM 673 C C . ILE A 1 86 ? -12.987 -7.439 10.279 1.00 83.75 86 ILE A C 1
ATOM 675 O O . ILE A 1 86 ? -13.599 -8.450 10.609 1.00 83.75 86 ILE A O 1
ATOM 679 N N . LEU A 1 87 ? -12.149 -6.802 11.091 1.00 84.44 87 LEU A N 1
ATOM 680 C CA . LEU A 1 87 ? -11.820 -7.234 12.448 1.00 84.44 87 LEU A CA 1
ATOM 681 C C . LEU A 1 87 ? -12.802 -6.702 13.499 1.00 84.44 87 LEU A C 1
ATOM 683 O O . LEU A 1 87 ? -12.810 -7.182 14.631 1.00 84.44 87 LEU A O 1
ATOM 687 N N . ILE A 1 88 ? -13.626 -5.713 13.141 1.00 83.62 88 ILE A N 1
ATOM 688 C CA . ILE A 1 88 ? -14.655 -5.175 14.031 1.00 83.62 88 ILE A CA 1
ATOM 689 C C . ILE A 1 88 ? -15.785 -6.210 14.174 1.00 83.62 88 ILE A C 1
ATOM 691 O O . ILE A 1 88 ? -16.393 -6.589 13.169 1.00 83.62 88 ILE A O 1
ATOM 695 N N . PRO A 1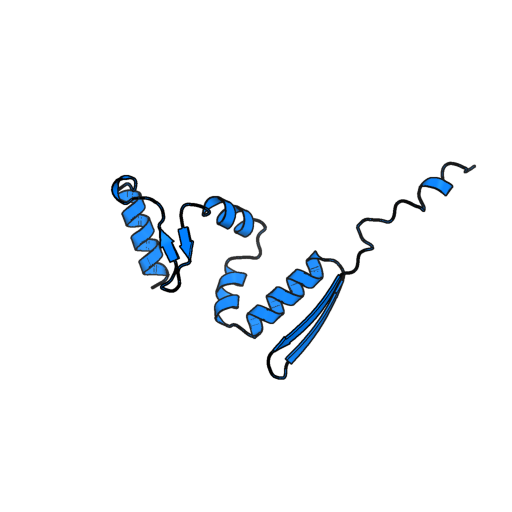 89 ? -16.107 -6.645 15.407 1.00 81.44 89 PRO A N 1
ATOM 696 C CA . PRO A 1 89 ? -17.232 -7.534 15.660 1.00 81.44 89 PRO A CA 1
ATOM 697 C C . PRO A 1 89 ? -18.553 -6.949 15.149 1.00 81.44 89 PRO A C 1
ATOM 699 O O . PRO A 1 89 ? -18.808 -5.751 15.278 1.00 81.44 89 PRO A O 1
ATOM 702 N N . ARG A 1 90 ? -19.418 -7.800 14.587 1.00 77.50 90 ARG A N 1
ATOM 703 C CA . ARG A 1 90 ? -20.700 -7.384 13.987 1.00 77.50 90 ARG A CA 1
ATOM 704 C C . ARG A 1 90 ? -21.615 -6.633 14.956 1.00 77.50 90 ARG A C 1
ATOM 706 O O . ARG A 1 90 ? -22.309 -5.721 14.537 1.00 77.50 90 ARG A O 1
ATOM 713 N N . ASP A 1 91 ? -21.598 -7.007 16.229 1.00 82.56 91 ASP A N 1
ATOM 714 C CA . ASP A 1 91 ? -22.349 -6.381 17.322 1.00 82.56 91 ASP A CA 1
ATOM 715 C C . ASP A 1 91 ? -21.864 -4.962 17.661 1.00 82.56 91 ASP A C 1
ATOM 717 O O . ASP A 1 91 ? -22.583 -4.203 18.306 1.00 82.56 91 ASP A O 1
ATOM 721 N N . ARG A 1 92 ? -20.661 -4.587 17.207 1.00 82.31 92 ARG A N 1
ATOM 722 C CA . ARG A 1 92 ? -20.086 -3.244 17.372 1.00 82.31 92 ARG A CA 1
ATOM 723 C C . ARG A 1 92 ? -20.178 -2.380 16.117 1.00 82.31 92 ARG A C 1
ATOM 725 O O . ARG A 1 92 ? -19.754 -1.228 16.157 1.00 82.31 92 ARG A O 1
ATOM 732 N N . LEU A 1 93 ? -20.705 -2.916 15.018 1.00 83.38 93 LEU A N 1
ATOM 733 C CA . LEU A 1 93 ? -20.972 -2.153 13.803 1.00 83.38 93 LEU A CA 1
ATOM 734 C C . LEU A 1 93 ? -22.385 -1.587 13.877 1.00 83.38 93 LEU A C 1
ATOM 736 O O . LEU A 1 93 ? -23.353 -2.332 14.025 1.00 83.38 93 LEU A O 1
ATOM 740 N N . SER A 1 94 ? -22.517 -0.268 13.740 1.00 86.00 94 SER A N 1
ATOM 741 C CA . SER A 1 94 ? -23.842 0.317 13.563 1.00 86.00 94 SER A CA 1
ATOM 742 C C . SER A 1 94 ? -24.432 -0.109 12.214 1.00 86.00 94 SER A C 1
ATOM 744 O O . SER A 1 94 ? -23.702 -0.442 11.276 1.00 86.00 94 SER A O 1
ATOM 746 N N . GLU A 1 95 ? -25.758 -0.047 12.073 1.00 85.88 95 GLU A N 1
ATOM 747 C CA . GLU A 1 95 ? -26.425 -0.300 10.785 1.00 85.88 95 GLU A CA 1
ATOM 748 C C . GLU A 1 95 ? -25.872 0.600 9.670 1.00 85.88 95 GLU A C 1
ATOM 750 O O . GLU A 1 95 ? -25.690 0.160 8.535 1.00 85.88 95 GLU A O 1
ATOM 755 N N . ARG A 1 96 ? -25.528 1.849 10.011 1.00 84.00 96 ARG A N 1
ATOM 756 C CA . ARG A 1 96 ? -24.891 2.800 9.097 1.00 84.00 96 ARG A CA 1
ATOM 757 C C . ARG A 1 96 ? -23.517 2.315 8.639 1.00 84.00 96 ARG A C 1
ATOM 759 O O . ARG A 1 96 ? -23.225 2.388 7.448 1.00 84.00 96 ARG A O 1
ATOM 766 N N . ASP A 1 97 ? -22.686 1.819 9.552 1.00 82.44 97 ASP A N 1
ATOM 767 C CA . ASP A 1 97 ? -21.341 1.337 9.216 1.00 82.44 97 ASP A CA 1
ATOM 768 C C . ASP A 1 97 ? -21.412 0.070 8.363 1.00 82.44 97 ASP A C 1
ATOM 770 O O . ASP A 1 97 ? -20.687 -0.058 7.378 1.00 82.44 97 ASP A O 1
ATOM 774 N N . ALA A 1 98 ? -22.344 -0.833 8.678 1.00 81.88 98 ALA A N 1
ATOM 775 C CA . ALA A 1 98 ? -22.610 -2.015 7.868 1.00 81.88 98 ALA A CA 1
ATOM 776 C C . ALA A 1 98 ? -23.043 -1.645 6.439 1.00 81.88 98 ALA A C 1
ATOM 778 O O . ALA A 1 98 ? -22.585 -2.264 5.478 1.00 81.88 98 ALA A O 1
ATOM 779 N N . LEU A 1 99 ? -23.880 -0.614 6.288 1.00 82.25 99 LEU A N 1
ATOM 780 C CA . LEU A 1 99 ? -24.331 -0.123 4.988 1.00 82.25 99 LEU A CA 1
ATOM 781 C C . LEU A 1 99 ? -23.184 0.514 4.193 1.00 82.25 99 LEU A C 1
ATOM 783 O O . LEU A 1 99 ? -23.012 0.193 3.020 1.00 82.25 99 LEU A O 1
ATOM 787 N N . ILE A 1 100 ? -22.347 1.340 4.829 1.00 80.25 100 ILE A N 1
ATOM 788 C CA . ILE A 1 100 ? -21.148 1.917 4.198 1.00 80.25 100 ILE A CA 1
ATOM 789 C C . ILE A 1 100 ? -20.193 0.811 3.740 1.00 80.25 100 ILE A C 1
ATOM 791 O O . ILE A 1 100 ? -19.732 0.838 2.604 1.00 80.25 100 ILE A O 1
ATOM 795 N N . LEU A 1 101 ? -19.934 -0.195 4.577 1.00 79.19 101 LEU A N 1
ATOM 796 C CA . LEU A 1 101 ? -19.093 -1.340 4.215 1.00 79.19 101 LEU A CA 1
ATOM 797 C C . LEU A 1 101 ? -19.679 -2.144 3.051 1.00 79.19 101 LEU A C 1
ATOM 799 O O . LEU A 1 101 ? -18.938 -2.628 2.197 1.00 79.19 101 LEU A O 1
ATOM 803 N N . HIS A 1 102 ? -21.004 -2.265 2.988 1.00 75.38 102 HIS A N 1
ATOM 804 C CA . HIS A 1 102 ? -21.681 -2.913 1.871 1.00 75.38 102 HIS A CA 1
ATOM 805 C C . HIS A 1 102 ? -21.538 -2.117 0.569 1.00 75.38 102 HIS A C 1
ATOM 807 O O . HIS A 1 102 ? -21.319 -2.710 -0.483 1.00 75.38 102 HIS A O 1
ATOM 813 N N . LEU A 1 103 ? -21.607 -0.784 0.642 1.00 75.50 103 LEU A N 1
ATOM 814 C CA . LEU A 1 103 ? -21.367 0.100 -0.499 1.00 75.50 103 LEU A CA 1
ATOM 815 C C . LEU A 1 103 ? -19.912 0.045 -0.962 1.00 75.50 103 LEU A C 1
ATOM 817 O O . LEU A 1 103 ? -19.668 -0.041 -2.160 1.00 75.50 103 LEU A O 1
ATOM 821 N N . VAL A 1 104 ? -18.958 0.033 -0.026 1.00 75.81 104 VAL A N 1
ATOM 822 C CA . VAL A 1 104 ? -17.541 -0.179 -0.341 1.00 75.81 104 VAL A CA 1
ATOM 823 C C . VAL A 1 104 ? -17.392 -1.506 -1.066 1.00 75.81 104 VAL A C 1
ATOM 825 O O . VAL A 1 104 ? -16.893 -1.506 -2.181 1.00 75.81 104 VAL A O 1
ATOM 828 N N . LYS A 1 105 ? -17.914 -2.609 -0.509 1.00 72.69 105 LYS A N 1
ATOM 829 C CA . LYS A 1 105 ? -17.905 -3.916 -1.175 1.00 72.69 105 LYS A CA 1
ATOM 830 C C . LYS A 1 105 ? -18.467 -3.821 -2.595 1.00 72.69 105 LYS A C 1
ATOM 832 O O . LYS A 1 105 ? -17.781 -4.236 -3.515 1.00 72.69 105 LYS A O 1
ATOM 837 N N . ALA A 1 106 ? -19.666 -3.272 -2.779 1.00 71.50 106 ALA A N 1
ATOM 838 C CA . ALA A 1 106 ? -20.314 -3.161 -4.088 1.00 71.50 106 ALA A CA 1
ATOM 839 C C . ALA A 1 106 ? -19.537 -2.294 -5.094 1.00 71.50 106 ALA A C 1
ATOM 841 O O . ALA A 1 106 ? -19.680 -2.489 -6.292 1.00 71.50 106 ALA A O 1
ATOM 842 N N . TYR A 1 107 ? -18.731 -1.346 -4.619 1.00 61.84 107 TYR A N 1
ATOM 843 C CA . TYR A 1 107 ? -17.860 -0.533 -5.462 1.00 61.84 107 TYR A CA 1
ATOM 844 C C . TYR A 1 107 ? -16.594 -1.282 -5.908 1.00 61.84 107 TYR A C 1
ATOM 846 O O . TYR A 1 107 ? -16.111 -1.050 -7.011 1.00 61.84 107 TYR A O 1
ATOM 854 N N . VAL A 1 108 ? -16.055 -2.174 -5.065 1.00 61.00 108 VAL A N 1
ATOM 855 C CA . VAL A 1 108 ? -14.871 -2.998 -5.393 1.00 61.00 108 VAL A CA 1
ATOM 856 C C . VAL A 1 108 ? -15.194 -4.375 -5.999 1.00 61.00 108 VAL A C 1
ATOM 858 O O . VAL A 1 108 ? -14.256 -5.052 -6.415 1.00 61.00 108 VAL A O 1
ATOM 861 N N . SER A 1 109 ? -16.466 -4.807 -6.029 1.00 45.97 109 SER A N 1
ATOM 862 C CA . SER A 1 109 ? -16.911 -6.137 -6.511 1.00 45.97 109 SER A CA 1
ATOM 863 C C . SER A 1 109 ? -17.471 -6.110 -7.926 1.00 45.97 109 SER A C 1
ATOM 865 O O . SER A 1 109 ? -18.225 -5.161 -8.228 1.00 45.97 109 SER A O 1
#

Foldseek 3Di:
DPPPVVVVVPPPPPQPDKDWDWDDDDPDIDIDIHPPVRVVVVVLVVCCVVPVVSVVVVVVDPDPCVVVVVVVCVQQWDADPVGIDGNDDPVRADPVNVVVVVVVVVVVD

Radius of gyration: 22.23 Å; chains: 1; bounding box: 66×50×36 Å

pLDDT: mean 72.61, std 14.59, range [43.5, 94.69]